Protein AF-A0A1X1Y9F7-F1 (afdb_monomer_lite)

pLDDT: mean 74.49, std 12.05, range [35.34, 87.75]

Secondary structure (DSSP, 8-state):
--------SSPP-HHHHHHH-SEEEEEETTEEEEEEEEEE---TT--TTEEEEEESS-EEEEEEETTEEEEEE--SS-HHHHHHHHHHHHHHHHT-

Organism: NCBI:txid487514

Structure (mmCIF, N/CA/C/O backbone):
data_AF-A0A1X1Y9F7-F1
#
_entry.id   AF-A0A1X1Y9F7-F1
#
loop_
_atom_site.group_PDB
_atom_site.id
_atom_site.type_symbol
_atom_site.label_atom_id
_atom_site.label_alt_id
_atom_site.label_comp_id
_atom_site.label_asym_id
_atom_site.label_entity_id
_atom_site.label_seq_id
_atom_site.pdbx_PDB_ins_code
_atom_site.Cartn_x
_atom_site.Cartn_y
_atom_site.Cartn_z
_atom_site.occupancy
_atom_site.B_iso_or_equiv
_atom_site.auth_seq_id
_atom_site.auth_comp_id
_atom_site.auth_asym_id
_atom_site.auth_atom_id
_atom_site.pdbx_PDB_model_num
ATOM 1 N N . MET A 1 1 ? -13.824 -9.891 -20.124 1.00 41.03 1 MET A N 1
ATOM 2 C CA . MET A 1 1 ? -13.063 -10.582 -19.066 1.00 41.03 1 MET A CA 1
ATOM 3 C C . MET A 1 1 ? -13.606 -10.038 -17.768 1.00 41.03 1 MET A C 1
ATOM 5 O O . MET A 1 1 ? -13.432 -8.852 -17.517 1.00 41.03 1 MET A O 1
ATOM 9 N N . ASP A 1 2 ? -14.366 -10.845 -17.041 1.00 35.34 2 ASP A N 1
ATOM 10 C CA . ASP A 1 2 ? -15.004 -10.404 -15.805 1.00 35.34 2 ASP A CA 1
ATOM 11 C C . ASP A 1 2 ? -13.995 -10.491 -14.659 1.00 35.34 2 ASP A C 1
ATOM 13 O O . ASP A 1 2 ? -13.356 -11.523 -14.449 1.00 35.34 2 ASP A O 1
ATOM 17 N N . VAL A 1 3 ? -13.798 -9.376 -13.954 1.00 42.88 3 VAL A N 1
ATOM 18 C CA . VAL A 1 3 ? -12.942 -9.318 -12.766 1.00 42.88 3 VAL A CA 1
ATOM 19 C C . VAL A 1 3 ? -13.830 -9.562 -11.552 1.00 42.88 3 VAL A C 1
ATOM 21 O O . VAL A 1 3 ? -14.654 -8.721 -11.197 1.00 42.88 3 VAL A O 1
ATOM 24 N N . HIS A 1 4 ? -13.666 -10.718 -10.914 1.00 40.25 4 HIS A N 1
ATOM 25 C CA . HIS A 1 4 ? -14.378 -11.055 -9.685 1.00 40.25 4 HIS A CA 1
ATOM 26 C C . HIS A 1 4 ? -13.572 -10.585 -8.467 1.00 40.25 4 HIS A C 1
ATOM 28 O O . HIS A 1 4 ? -12.515 -11.132 -8.159 1.00 40.25 4 HIS A O 1
ATOM 34 N N . LEU A 1 5 ? -14.079 -9.572 -7.763 1.00 45.56 5 LEU A N 1
ATOM 35 C CA . LEU A 1 5 ? -13.550 -9.120 -6.474 1.00 45.56 5 LEU A CA 1
ATOM 36 C C . LEU A 1 5 ? -14.265 -9.873 -5.347 1.00 45.56 5 LEU A C 1
ATOM 38 O O . LEU A 1 5 ? -15.458 -9.679 -5.126 1.00 45.56 5 LEU A O 1
ATOM 42 N N . THR A 1 6 ? -13.537 -10.734 -4.635 1.00 46.62 6 THR A N 1
ATOM 43 C CA . THR A 1 6 ? -14.057 -11.434 -3.451 1.00 46.62 6 THR A CA 1
ATOM 44 C C . THR A 1 6 ? -13.681 -10.643 -2.203 1.00 46.62 6 THR A C 1
ATOM 46 O O . THR A 1 6 ? -12.499 -10.467 -1.914 1.00 46.62 6 THR A O 1
ATOM 49 N N . VAL A 1 7 ? -14.681 -10.158 -1.464 1.00 49.97 7 VAL A N 1
ATOM 50 C CA . VAL A 1 7 ? -14.486 -9.483 -0.173 1.00 49.97 7 VAL A CA 1
ATOM 51 C C . VAL A 1 7 ? -14.664 -10.523 0.929 1.00 49.97 7 VAL A C 1
ATOM 53 O O . VAL A 1 7 ? -15.757 -11.051 1.111 1.00 49.97 7 VAL A O 1
ATOM 56 N N . THR A 1 8 ? -13.584 -10.839 1.637 1.00 59.16 8 THR A N 1
ATOM 57 C CA . THR A 1 8 ? -13.565 -11.811 2.742 1.00 59.16 8 THR A CA 1
ATOM 58 C C . THR A 1 8 ? -13.446 -11.078 4.083 1.00 59.16 8 THR A C 1
ATOM 60 O O . THR A 1 8 ? -12.888 -9.981 4.137 1.00 59.16 8 THR A O 1
ATOM 63 N N . SER A 1 9 ? -13.978 -11.662 5.164 1.00 59.84 9 SER A N 1
ATOM 64 C CA . SER A 1 9 ? -13.785 -11.152 6.532 1.00 59.84 9 SER A CA 1
ATOM 65 C C . SER A 1 9 ? -12.346 -11.313 7.017 1.00 59.84 9 SER A C 1
ATOM 67 O O . SER A 1 9 ? -11.881 -10.525 7.844 1.00 59.84 9 SER A O 1
ATOM 69 N N . ASP A 1 10 ? -11.645 -12.315 6.489 1.00 63.88 10 ASP A N 1
ATOM 70 C CA . ASP A 1 10 ? -10.235 -12.531 6.755 1.00 63.88 10 ASP A CA 1
ATOM 71 C C . ASP A 1 10 ? -9.434 -11.516 5.949 1.00 63.88 10 ASP A C 1
ATOM 73 O O . ASP A 1 10 ? -9.621 -11.347 4.736 1.00 63.88 10 ASP A O 1
ATOM 77 N N . ARG A 1 11 ? -8.556 -10.793 6.649 1.00 63.62 11 ARG A N 1
ATOM 78 C CA . ARG A 1 11 ? -7.679 -9.821 6.003 1.00 63.62 11 ARG A CA 1
ATOM 79 C C . ARG A 1 11 ? -6.768 -10.588 5.046 1.00 63.62 11 ARG A C 1
ATOM 81 O O . ARG A 1 11 ? -6.081 -11.498 5.509 1.00 63.62 11 ARG A O 1
ATOM 88 N N . PRO A 1 12 ? -6.744 -10.246 3.747 1.00 64.25 12 PRO A N 1
ATOM 89 C CA . PRO A 1 12 ? -5.805 -10.872 2.837 1.00 64.25 12 PRO A CA 1
ATOM 90 C C . PRO A 1 12 ? -4.392 -10.591 3.343 1.00 64.25 12 PRO A C 1
ATOM 92 O O . PRO A 1 12 ? -4.071 -9.454 3.697 1.00 64.25 12 PRO A O 1
ATOM 95 N N . ASP A 1 13 ? -3.561 -11.628 3.388 1.00 72.38 13 ASP A N 1
ATOM 96 C CA . ASP A 1 13 ? -2.137 -11.461 3.631 1.00 72.38 13 ASP A CA 1
ATOM 97 C C . ASP A 1 13 ? -1.543 -10.735 2.420 1.00 72.38 13 ASP A C 1
ATOM 99 O O . ASP A 1 13 ? -1.267 -11.324 1.370 1.00 72.38 13 ASP A O 1
ATOM 103 N N . ILE A 1 14 ? -1.415 -9.416 2.563 1.00 71.50 14 ILE A N 1
ATOM 104 C CA . ILE A 1 14 ? -0.919 -8.533 1.512 1.00 71.50 14 ILE A CA 1
ATOM 105 C C . ILE A 1 14 ? 0.507 -8.924 1.123 1.00 71.50 14 ILE A C 1
ATOM 107 O O . ILE A 1 14 ? 0.847 -8.824 -0.052 1.00 71.50 14 ILE A O 1
ATOM 111 N N . GLN A 1 15 ? 1.322 -9.427 2.052 1.00 70.88 15 GLN A N 1
ATOM 112 C CA . GLN A 1 15 ? 2.680 -9.853 1.734 1.00 70.88 15 GLN A CA 1
ATOM 113 C C . GLN A 1 15 ? 2.663 -11.106 0.857 1.00 70.88 15 GLN A C 1
ATOM 115 O O . GLN A 1 15 ? 3.358 -11.158 -0.157 1.00 70.88 15 GLN A O 1
ATOM 120 N N . THR A 1 16 ? 1.821 -12.089 1.186 1.00 75.19 16 THR A N 1
ATOM 121 C CA . THR A 1 16 ? 1.608 -13.271 0.335 1.00 75.19 16 THR A CA 1
ATOM 122 C C . THR A 1 16 ? 1.086 -12.877 -1.049 1.00 75.19 16 THR A C 1
ATOM 124 O O . THR A 1 16 ? 1.583 -13.379 -2.059 1.00 75.19 16 THR A O 1
ATOM 127 N N . LEU A 1 17 ? 0.145 -11.929 -1.123 1.00 73.12 17 LEU A N 1
ATOM 128 C CA . LEU A 1 17 ? -0.347 -11.409 -2.399 1.00 73.12 17 LEU A CA 1
ATOM 129 C C . LEU A 1 17 ? 0.785 -10.759 -3.205 1.00 73.12 17 LEU A C 1
ATOM 131 O O . LEU A 1 17 ? 0.959 -11.077 -4.379 1.00 73.12 17 LEU A O 1
ATOM 135 N N . LEU A 1 18 ? 1.592 -9.901 -2.583 1.00 73.75 18 LEU A N 1
ATOM 136 C CA . LEU A 1 18 ? 2.702 -9.233 -3.257 1.00 73.75 18 LEU A CA 1
ATOM 137 C C . LEU A 1 18 ? 3.773 -10.218 -3.720 1.00 73.75 18 LEU A C 1
ATOM 139 O O . LEU A 1 18 ? 4.281 -10.069 -4.825 1.00 73.75 18 LEU A O 1
ATOM 143 N N . ASN A 1 19 ? 4.062 -11.259 -2.938 1.00 73.56 19 ASN A N 1
ATOM 144 C CA . ASN A 1 19 ? 4.959 -12.344 -3.344 1.00 73.56 19 ASN A CA 1
ATOM 145 C C . ASN A 1 19 ? 4.453 -13.095 -4.586 1.00 73.56 19 ASN A C 1
ATOM 147 O O . ASN A 1 19 ? 5.258 -13.601 -5.364 1.00 73.56 19 ASN A O 1
ATOM 151 N N . SER A 1 20 ? 3.135 -13.151 -4.801 1.00 75.25 20 SER A N 1
ATOM 152 C CA . SER A 1 20 ? 2.545 -13.720 -6.020 1.00 75.25 20 SER A CA 1
ATOM 153 C C . SER A 1 20 ? 2.521 -12.742 -7.205 1.00 75.25 20 SER A C 1
ATOM 155 O O . SER A 1 20 ? 2.402 -13.160 -8.358 1.00 75.25 20 SER A O 1
ATOM 157 N N . CYS A 1 21 ? 2.663 -11.439 -6.947 1.00 69.44 21 CYS A N 1
ATOM 158 C CA . CYS A 1 21 ? 2.645 -10.391 -7.960 1.00 69.44 21 CYS A CA 1
ATOM 159 C C . CYS A 1 21 ? 4.071 -10.018 -8.395 1.00 69.44 21 CYS A C 1
ATOM 161 O O . CYS A 1 21 ? 4.726 -9.206 -7.756 1.00 69.44 21 CYS A O 1
ATOM 163 N N . GLY A 1 22 ? 4.542 -10.542 -9.531 1.00 69.69 22 GLY A N 1
ATOM 164 C CA . GLY A 1 22 ? 5.835 -10.125 -10.101 1.00 69.69 22 GLY A CA 1
ATOM 165 C C . GLY A 1 22 ? 5.798 -8.755 -10.799 1.00 69.69 22 GLY A C 1
ATOM 166 O O . GLY A 1 22 ? 6.746 -7.971 -10.734 1.00 69.69 22 GLY A O 1
ATOM 167 N N . THR A 1 23 ? 4.689 -8.438 -11.469 1.00 79.12 23 THR A N 1
ATOM 168 C CA . THR A 1 23 ? 4.496 -7.176 -12.198 1.00 79.12 23 THR A CA 1
ATOM 169 C C . THR A 1 23 ? 3.064 -6.695 -12.067 1.00 79.12 23 THR A C 1
ATOM 171 O O . THR A 1 23 ? 2.136 -7.498 -12.148 1.00 79.12 23 THR A O 1
ATOM 174 N N . VAL A 1 24 ? 2.882 -5.383 -11.942 1.00 74.81 24 VAL A N 1
ATOM 175 C CA . VAL A 1 24 ? 1.569 -4.733 -11.985 1.00 74.81 24 VAL A CA 1
ATOM 176 C C . VAL A 1 24 ? 1.564 -3.738 -13.133 1.00 74.81 24 VAL A C 1
ATOM 178 O O . VAL A 1 24 ? 2.452 -2.894 -13.230 1.00 74.81 24 VAL A O 1
ATOM 181 N N . THR A 1 25 ? 0.557 -3.822 -13.996 1.00 76.94 25 THR A N 1
ATOM 182 C CA . THR A 1 25 ? 0.348 -2.863 -15.085 1.00 76.94 25 THR A CA 1
ATOM 183 C C . THR A 1 25 ? -0.822 -1.959 -14.741 1.00 76.94 25 THR A C 1
ATOM 185 O O . THR A 1 25 ? -1.866 -2.427 -14.291 1.00 76.94 25 THR A O 1
ATOM 188 N N . GLY A 1 26 ? -0.658 -0.660 -14.962 1.00 75.44 26 GLY A N 1
ATOM 189 C CA . GLY A 1 26 ? -1.730 0.305 -14.786 1.00 75.44 26 GLY A CA 1
ATOM 190 C C . GLY A 1 26 ? -1.591 1.486 -15.729 1.00 75.44 26 GLY A C 1
ATOM 191 O O . GLY A 1 26 ? -0.515 1.798 -16.234 1.00 75.44 26 GLY A O 1
ATOM 192 N N . SER A 1 27 ? -2.712 2.148 -15.961 1.00 70.25 27 SER A N 1
ATOM 193 C CA . SER A 1 27 ? -2.815 3.354 -16.775 1.00 70.25 27 SER A CA 1
ATOM 194 C C . SER A 1 27 ? -3.711 4.354 -16.061 1.00 70.25 27 SER A C 1
ATOM 196 O O . SER A 1 27 ? -4.634 3.959 -15.346 1.00 70.25 27 SER A O 1
ATOM 198 N N . GLY A 1 28 ? -3.469 5.643 -16.275 1.00 72.06 28 GLY A N 1
ATOM 199 C CA . GLY A 1 28 ? -4.307 6.710 -15.737 1.00 72.06 28 GLY A CA 1
ATOM 200 C C . GLY A 1 28 ? -4.694 7.710 -16.823 1.00 72.06 28 GLY A C 1
ATOM 201 O O . GLY A 1 28 ? -4.080 7.721 -17.886 1.00 72.06 28 GLY A O 1
ATOM 202 N N . PRO A 1 29 ? -5.654 8.611 -16.559 1.00 76.25 29 PRO A N 1
ATOM 203 C CA . PRO A 1 29 ? -6.055 9.639 -17.524 1.00 76.25 29 PRO A CA 1
ATOM 204 C C . PRO A 1 29 ? -4.892 10.511 -18.027 1.00 76.25 29 PRO A C 1
ATOM 206 O O . PRO A 1 29 ? -4.952 11.040 -19.130 1.00 76.25 29 PRO A O 1
ATOM 209 N N . ALA A 1 30 ? -3.834 10.649 -17.220 1.00 75.00 30 ALA A N 1
ATOM 210 C CA . ALA A 1 30 ? -2.646 11.450 -17.516 1.00 75.00 30 ALA A CA 1
ATOM 211 C C . ALA A 1 30 ? -1.354 10.620 -17.649 1.00 75.00 30 ALA A C 1
ATOM 213 O O . ALA A 1 30 ? -0.272 11.194 -17.736 1.00 75.00 30 ALA A O 1
ATOM 214 N N . ILE A 1 31 ? -1.439 9.284 -17.615 1.00 69.75 31 ILE A N 1
ATOM 215 C CA . ILE A 1 31 ? -0.260 8.410 -17.596 1.00 69.75 31 ILE A CA 1
ATOM 216 C C . ILE A 1 31 ? -0.478 7.282 -18.609 1.00 69.75 31 ILE A C 1
ATOM 218 O O . ILE A 1 31 ? -1.477 6.563 -18.478 1.00 69.75 31 ILE A O 1
ATOM 222 N N . PRO A 1 32 ? 0.420 7.098 -19.601 1.00 78.00 32 PRO A N 1
ATOM 223 C CA . PRO A 1 32 ? 0.348 5.949 -20.501 1.00 78.00 32 PRO A CA 1
ATOM 224 C C . PRO A 1 32 ? 0.403 4.641 -19.702 1.00 78.00 32 PRO A C 1
ATOM 226 O O . PRO A 1 32 ? 0.727 4.642 -18.517 1.00 78.00 32 PRO A O 1
ATOM 229 N N . SER A 1 33 ? 0.080 3.513 -20.335 1.00 84.69 33 SER A N 1
ATOM 230 C CA . SER A 1 33 ? 0.214 2.210 -19.677 1.00 84.69 33 SER A CA 1
ATOM 231 C C . SER A 1 33 ? 1.653 2.014 -19.199 1.00 84.69 33 SER A C 1
ATOM 233 O O . SER A 1 33 ? 2.576 1.971 -20.012 1.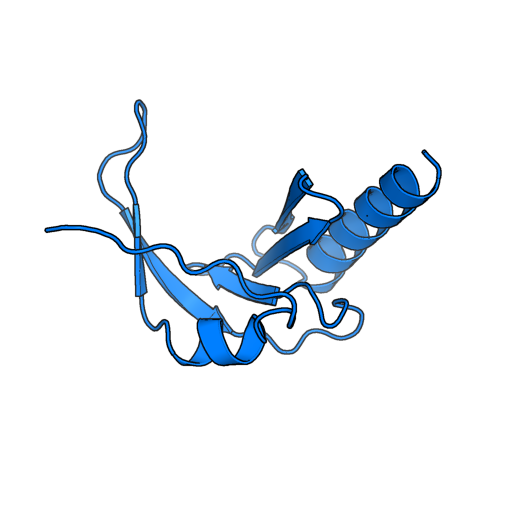00 84.69 33 SER A O 1
ATOM 235 N N . VAL A 1 34 ? 1.837 1.888 -17.887 1.00 79.69 34 VAL A N 1
ATOM 236 C CA . VAL A 1 34 ? 3.124 1.610 -17.250 1.00 79.69 34 VAL A CA 1
ATOM 237 C C . VAL A 1 34 ? 3.044 0.246 -16.585 1.00 79.69 34 VAL A C 1
ATOM 239 O O . VAL A 1 34 ? 2.053 -0.094 -15.939 1.00 79.69 34 VAL A O 1
ATOM 242 N N . THR A 1 35 ? 4.107 -0.535 -16.744 1.00 83.50 35 THR A N 1
ATOM 243 C CA . THR A 1 35 ? 4.319 -1.764 -15.984 1.00 83.50 35 THR A CA 1
ATOM 244 C C . THR A 1 35 ? 5.350 -1.483 -14.907 1.00 83.50 35 THR A C 1
ATOM 246 O O . THR A 1 35 ? 6.472 -1.083 -15.209 1.00 83.50 35 THR A O 1
ATOM 249 N N . TRP A 1 36 ? 4.968 -1.702 -13.654 1.00 78.44 36 TRP A N 1
ATOM 250 C CA . TRP A 1 36 ? 5.869 -1.655 -12.513 1.00 78.44 36 TRP A CA 1
ATOM 251 C C . TRP A 1 36 ? 6.273 -3.072 -12.130 1.00 78.44 36 TRP A C 1
ATOM 253 O O . TRP A 1 36 ? 5.421 -3.946 -11.947 1.00 78.44 36 TRP A O 1
ATOM 263 N N . HIS A 1 37 ? 7.576 -3.290 -11.970 1.00 83.31 37 HIS A N 1
ATOM 264 C CA . HIS A 1 37 ? 8.074 -4.471 -11.276 1.00 83.31 37 HIS A CA 1
ATOM 265 C C . HIS A 1 37 ? 7.830 -4.291 -9.786 1.00 83.31 37 HIS A C 1
ATOM 267 O O . HIS A 1 37 ? 8.206 -3.259 -9.225 1.00 83.31 37 HIS A O 1
ATOM 273 N N . ILE A 1 38 ? 7.172 -5.279 -9.184 1.00 83.38 38 ILE A N 1
ATOM 274 C CA . ILE A 1 38 ? 6.866 -5.289 -7.760 1.00 83.38 38 ILE A CA 1
ATOM 275 C C . ILE A 1 38 ? 7.822 -6.271 -7.106 1.00 83.38 38 ILE A C 1
ATOM 277 O O . ILE A 1 38 ? 7.839 -7.454 -7.439 1.00 83.38 38 ILE A O 1
ATOM 281 N N . LYS A 1 39 ? 8.625 -5.770 -6.174 1.00 86.19 39 LYS A N 1
ATOM 282 C CA . LYS A 1 39 ? 9.440 -6.607 -5.303 1.00 86.19 39 LYS A CA 1
ATO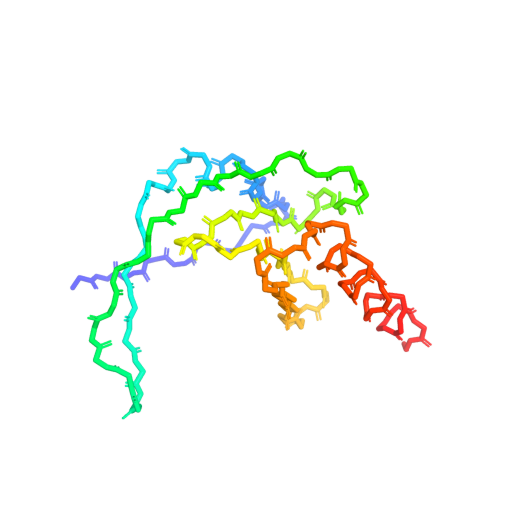M 283 C C . LYS A 1 39 ? 8.971 -6.391 -3.866 1.00 86.19 39 LYS A C 1
ATOM 285 O O . LYS A 1 39 ? 9.146 -5.288 -3.354 1.00 86.19 39 LYS A O 1
ATOM 290 N N . PRO A 1 40 ? 8.372 -7.397 -3.215 1.00 85.31 40 PRO A N 1
ATOM 291 C CA . PRO A 1 40 ? 7.980 -7.301 -1.814 1.00 85.31 40 PRO A CA 1
ATOM 292 C C . PRO A 1 40 ? 9.179 -6.925 -0.943 1.00 85.31 40 PRO A C 1
ATOM 294 O O . PRO A 1 40 ? 10.288 -7.425 -1.150 1.00 85.31 40 PRO A O 1
ATOM 297 N N . LEU A 1 41 ? 8.949 -6.040 0.020 1.00 84.62 41 LEU A N 1
ATOM 298 C CA . LEU A 1 41 ? 9.941 -5.633 1.007 1.00 84.62 41 LEU A CA 1
ATOM 299 C C . LEU A 1 41 ? 9.501 -6.127 2.380 1.00 84.62 41 LEU A C 1
ATOM 301 O O . LEU A 1 41 ? 8.319 -6.065 2.718 1.00 84.62 41 LEU A O 1
ATOM 305 N N . ASP A 1 42 ? 10.456 -6.615 3.162 1.00 83.50 42 ASP A N 1
ATOM 306 C CA . ASP A 1 42 ? 10.249 -6.939 4.570 1.00 83.50 42 ASP A CA 1
ATOM 307 C C . ASP A 1 42 ? 10.808 -5.789 5.409 1.00 83.50 42 ASP A C 1
ATOM 309 O O . ASP A 1 42 ? 12.010 -5.710 5.669 1.00 83.50 42 ASP A O 1
ATOM 313 N N . VAL A 1 43 ? 9.939 -4.829 5.736 1.00 81.94 43 VAL A N 1
ATOM 314 C CA . VAL A 1 43 ? 10.323 -3.609 6.453 1.00 81.94 43 VAL A CA 1
ATOM 315 C C . VAL A 1 43 ? 9.705 -3.623 7.844 1.00 81.94 43 VAL A C 1
ATOM 317 O O . VAL A 1 43 ? 8.485 -3.689 8.011 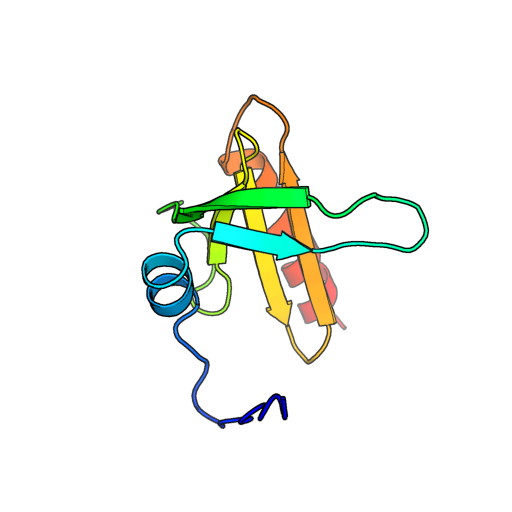1.00 81.94 43 VAL A O 1
ATOM 320 N N . ALA A 1 44 ? 10.555 -3.509 8.864 1.00 85.00 44 ALA A N 1
ATOM 321 C CA . ALA A 1 44 ? 10.113 -3.461 10.250 1.00 85.00 44 ALA A CA 1
ATOM 322 C C . ALA A 1 44 ? 9.149 -2.285 10.496 1.00 85.00 44 ALA A C 1
ATOM 324 O O . ALA A 1 44 ? 9.378 -1.160 10.051 1.00 85.00 44 ALA A O 1
ATOM 325 N N . GLY A 1 45 ? 8.079 -2.542 11.252 1.00 84.75 45 GLY A N 1
ATOM 326 C CA . GLY A 1 45 ? 7.085 -1.528 11.616 1.00 84.75 45 GLY A CA 1
ATOM 327 C C . GLY A 1 45 ? 5.943 -1.352 10.614 1.00 84.75 45 GLY A C 1
ATOM 328 O O . GLY A 1 45 ? 5.060 -0.533 10.868 1.00 84.75 45 GLY A O 1
ATOM 329 N N . VAL A 1 46 ? 5.915 -2.122 9.520 1.00 85.50 46 VAL A N 1
ATOM 330 C CA . VAL A 1 46 ? 4.728 -2.241 8.662 1.00 85.50 46 VAL A CA 1
ATOM 331 C C . VAL A 1 46 ? 3.662 -3.060 9.403 1.00 85.50 46 VAL A C 1
ATOM 333 O O . VAL A 1 46 ? 3.938 -4.183 9.830 1.00 85.50 46 VAL A O 1
ATOM 336 N N . PRO A 1 47 ? 2.439 -2.536 9.598 1.00 82.19 47 PRO A N 1
ATOM 337 C CA . PRO A 1 47 ? 1.362 -3.304 10.215 1.00 82.19 47 PRO A CA 1
ATOM 338 C C . PRO A 1 47 ? 0.983 -4.523 9.364 1.00 82.19 47 PRO A C 1
ATOM 340 O O . PRO A 1 47 ? 0.909 -4.408 8.149 1.00 82.19 47 PRO A O 1
ATOM 343 N N . GLY A 1 48 ? 0.612 -5.653 9.977 1.00 79.56 48 GLY A N 1
ATOM 344 C CA . GLY A 1 48 ? 0.279 -6.894 9.244 1.00 79.56 48 GLY A CA 1
ATOM 345 C C . GLY A 1 48 ? -0.956 -6.841 8.325 1.00 79.56 48 GLY A C 1
ATOM 346 O O . GLY A 1 48 ? -1.314 -7.840 7.717 1.00 79.56 48 GLY A O 1
ATOM 347 N N . TRP A 1 49 ? -1.643 -5.700 8.244 1.00 77.38 49 TRP A N 1
ATOM 348 C CA . TRP A 1 49 ? -2.737 -5.439 7.297 1.00 77.38 49 TRP A CA 1
ATOM 349 C C . TRP A 1 49 ? -2.308 -4.542 6.119 1.00 77.38 49 TRP A C 1
ATOM 351 O O . TRP A 1 49 ? -3.115 -4.254 5.235 1.00 77.38 49 TRP A O 1
ATOM 361 N N . ALA A 1 50 ? -1.060 -4.079 6.123 1.00 83.69 50 ALA A N 1
ATOM 362 C CA . ALA A 1 50 ? -0.427 -3.290 5.079 1.00 83.69 50 ALA A CA 1
ATOM 363 C C . ALA A 1 50 ? 0.666 -4.121 4.389 1.00 83.69 50 ALA A C 1
ATOM 365 O O . ALA A 1 50 ? 1.065 -5.175 4.879 1.00 83.69 50 ALA A O 1
ATOM 366 N N . GLY A 1 51 ? 1.141 -3.644 3.243 1.00 85.12 51 GLY A N 1
ATOM 367 C CA . GLY A 1 51 ? 2.259 -4.227 2.512 1.00 85.12 51 GLY A CA 1
ATOM 368 C C . GLY A 1 51 ? 3.313 -3.180 2.197 1.00 85.12 51 GLY A C 1
ATOM 369 O O . GLY A 1 51 ? 3.004 -1.992 2.061 1.00 85.12 51 GLY A O 1
ATOM 370 N N . ALA A 1 52 ? 4.552 -3.639 2.058 1.00 86.69 52 ALA A N 1
ATOM 371 C CA . ALA A 1 52 ? 5.653 -2.840 1.548 1.00 86.69 52 ALA A CA 1
ATOM 372 C C . ALA A 1 52 ? 6.225 -3.495 0.291 1.00 86.69 52 ALA A C 1
ATOM 374 O O . ALA A 1 52 ? 6.391 -4.713 0.223 1.00 86.69 52 ALA A O 1
ATOM 375 N N . ALA A 1 53 ? 6.521 -2.684 -0.718 1.00 86.94 53 ALA A N 1
ATOM 376 C CA . ALA A 1 53 ? 7.141 -3.153 -1.945 1.00 86.94 53 ALA A CA 1
ATOM 377 C C . ALA A 1 53 ? 8.019 -2.073 -2.573 1.00 86.94 53 ALA A C 1
ATOM 379 O O . ALA A 1 53 ? 7.711 -0.885 -2.507 1.00 86.94 53 ALA A O 1
ATOM 380 N N . ASP A 1 54 ? 9.081 -2.505 -3.239 1.00 84.50 54 ASP A N 1
ATOM 381 C CA . ASP A 1 54 ? 9.807 -1.699 -4.202 1.00 84.50 54 ASP A CA 1
ATOM 382 C C . ASP A 1 54 ? 9.037 -1.730 -5.529 1.00 84.50 54 ASP A C 1
ATOM 384 O O . ASP A 1 54 ? 8.813 -2.788 -6.126 1.00 84.50 54 ASP A O 1
ATOM 388 N N . MET A 1 55 ? 8.606 -0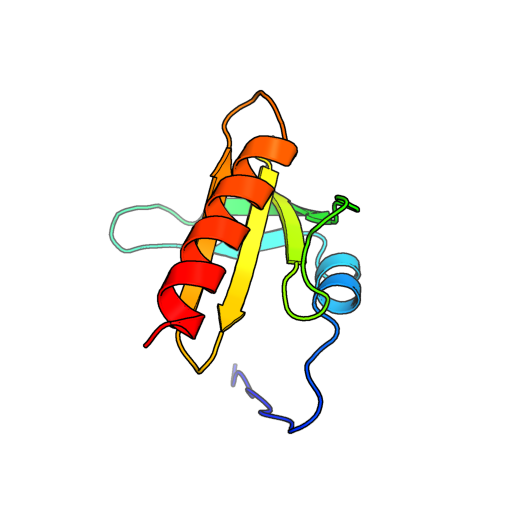.546 -5.959 1.00 80.75 55 MET A N 1
ATOM 389 C CA . MET A 1 55 ? 7.968 -0.287 -7.239 1.00 80.75 55 MET A CA 1
ATOM 390 C C . MET A 1 55 ? 8.961 0.410 -8.176 1.00 80.75 55 MET A C 1
ATOM 392 O O . MET A 1 55 ? 8.947 1.634 -8.326 1.00 80.75 55 MET A O 1
ATOM 396 N N . SER A 1 56 ? 9.795 -0.380 -8.858 1.00 76.94 56 SER A N 1
ATOM 397 C CA . SER A 1 56 ? 10.766 0.110 -9.859 1.00 76.94 56 SER A CA 1
ATOM 398 C C . SER A 1 56 ? 11.776 1.138 -9.314 1.00 76.94 56 SER A C 1
ATOM 400 O O . SER A 1 56 ? 11.995 2.187 -9.918 1.00 76.94 56 SER A O 1
ATOM 402 N N . GLY A 1 57 ? 12.388 0.832 -8.170 1.00 75.00 57 GLY A N 1
ATOM 403 C CA . GLY A 1 57 ? 13.383 1.655 -7.478 1.00 75.00 57 GLY A CA 1
ATOM 404 C C . GLY A 1 57 ? 12.799 2.624 -6.446 1.00 75.00 57 GLY A C 1
ATOM 405 O O . GLY A 1 57 ? 13.513 3.510 -5.982 1.00 75.00 57 GLY A O 1
ATOM 406 N N . ASN A 1 58 ? 11.513 2.491 -6.103 1.00 77.44 58 ASN A N 1
ATOM 407 C CA . ASN A 1 58 ? 10.832 3.354 -5.135 1.00 77.44 58 ASN A CA 1
ATOM 408 C C . ASN A 1 58 ? 10.123 2.501 -4.087 1.00 77.44 58 ASN A C 1
ATOM 410 O O . ASN A 1 58 ? 9.173 1.782 -4.408 1.00 77.44 58 ASN A O 1
ATOM 414 N N . ALA A 1 59 ? 10.541 2.619 -2.828 1.00 82.62 59 ALA A N 1
ATOM 415 C CA . ALA A 1 59 ? 9.858 1.952 -1.733 1.00 82.62 59 ALA A CA 1
ATOM 416 C C . ALA A 1 59 ? 8.475 2.582 -1.511 1.00 82.62 59 ALA A C 1
ATOM 418 O O . ALA A 1 59 ? 8.328 3.798 -1.347 1.00 82.62 59 ALA A O 1
ATOM 419 N N . ALA A 1 60 ? 7.454 1.734 -1.501 1.00 82.75 60 ALA A N 1
ATOM 420 C CA . ALA A 1 60 ? 6.077 2.100 -1.244 1.00 82.75 60 ALA A CA 1
ATOM 421 C C . ALA A 1 60 ? 5.524 1.266 -0.090 1.00 82.75 60 ALA A C 1
ATOM 423 O O . ALA A 1 60 ? 5.718 0.052 -0.049 1.00 82.75 60 ALA A O 1
ATOM 424 N N . VAL A 1 61 ? 4.787 1.916 0.809 1.00 85.50 61 VAL A N 1
ATOM 425 C CA . VAL A 1 61 ? 3.995 1.249 1.848 1.00 85.50 61 VAL A CA 1
ATOM 426 C C . VAL A 1 61 ? 2.540 1.599 1.611 1.00 85.50 61 VAL A C 1
ATOM 428 O O . VAL A 1 61 ? 2.197 2.768 1.415 1.00 85.50 61 VAL A O 1
ATOM 431 N N . PHE A 1 62 ? 1.676 0.595 1.585 1.00 84.94 62 PHE A N 1
ATOM 432 C CA . PHE A 1 62 ? 0.261 0.798 1.321 1.00 84.94 62 PHE A CA 1
ATOM 433 C C . PHE A 1 62 ? -0.611 -0.178 2.091 1.00 84.94 62 PHE A C 1
ATOM 435 O O . PHE A 1 62 ? -0.218 -1.292 2.424 1.00 84.94 62 PHE A O 1
ATOM 442 N N . GLY A 1 63 ? -1.837 0.242 2.354 1.00 80.62 63 GLY A N 1
ATOM 443 C CA . GLY A 1 63 ? -2.823 -0.574 3.036 1.00 80.62 63 GLY A CA 1
ATOM 444 C C . GLY A 1 63 ? -4.177 0.109 3.041 1.00 80.62 63 GLY A C 1
ATOM 445 O O . GLY A 1 63 ? -4.307 1.279 2.675 1.00 80.62 63 GLY A O 1
ATOM 446 N N . THR A 1 64 ? -5.192 -0.634 3.464 1.00 77.56 64 THR A N 1
ATOM 447 C CA . THR A 1 64 ? -6.543 -0.094 3.626 1.00 77.56 64 THR A CA 1
ATOM 448 C C . THR A 1 64 ? -6.918 -0.128 5.100 1.00 77.56 64 THR A C 1
ATOM 450 O O . THR A 1 64 ? -7.017 -1.202 5.690 1.00 77.56 64 THR A O 1
ATOM 453 N N . TYR A 1 65 ? -7.145 1.042 5.695 1.00 75.81 65 TYR A N 1
ATOM 454 C CA . TYR A 1 65 ? -7.580 1.176 7.084 1.00 75.81 65 TYR A CA 1
ATOM 455 C C . TYR A 1 65 ? -9.010 1.718 7.124 1.00 75.81 65 TYR A C 1
ATOM 457 O O . TYR A 1 65 ? -9.267 2.814 6.637 1.00 75.81 65 TYR A O 1
ATOM 465 N N . ARG A 1 66 ? -9.958 0.941 7.673 1.00 75.25 66 ARG A N 1
ATOM 466 C CA . ARG A 1 66 ? -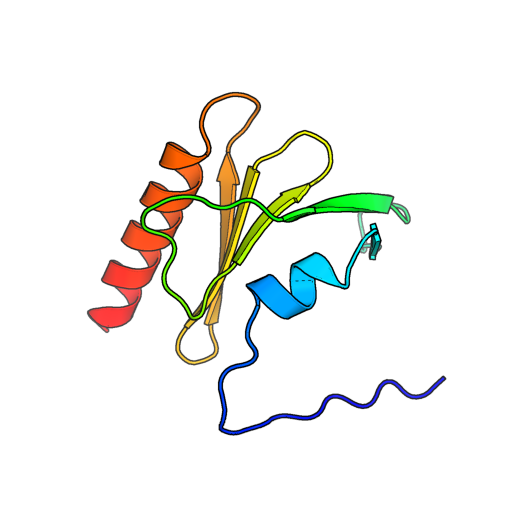11.393 1.304 7.767 1.00 75.25 66 ARG A CA 1
ATOM 467 C C . ARG A 1 66 ? -12.000 1.817 6.440 1.00 75.25 66 ARG A C 1
ATOM 469 O O . ARG A 1 66 ? -12.788 2.753 6.432 1.00 75.25 66 ARG A O 1
ATOM 476 N N . GLY A 1 67 ? -11.621 1.211 5.313 1.00 69.75 67 GLY A N 1
ATOM 477 C CA . GLY A 1 67 ? -12.107 1.597 3.979 1.00 69.75 67 GLY A CA 1
ATOM 478 C C . GLY A 1 67 ? -11.367 2.771 3.326 1.00 69.75 67 GLY A C 1
ATOM 479 O O . GLY A 1 67 ? -11.678 3.120 2.193 1.00 69.75 67 GLY A O 1
ATOM 480 N N . VAL A 1 68 ? -10.362 3.348 3.992 1.00 69.81 68 VAL A N 1
ATOM 481 C CA . VAL A 1 68 ? -9.499 4.395 3.432 1.00 69.81 68 VAL A CA 1
ATOM 482 C C . VAL A 1 68 ? -8.211 3.768 2.908 1.00 69.81 68 VAL A C 1
ATOM 484 O O . VAL A 1 68 ? -7.484 3.116 3.661 1.00 69.81 68 VAL A O 1
ATOM 487 N N . PHE A 1 69 ? -7.920 3.973 1.622 1.00 76.94 69 PHE A N 1
ATOM 488 C CA . PHE A 1 69 ? -6.646 3.580 1.022 1.00 76.94 69 PHE A CA 1
ATOM 489 C C . PHE A 1 69 ? -5.556 4.587 1.394 1.00 76.94 69 PHE A C 1
ATOM 491 O O . PHE A 1 69 ? -5.698 5.788 1.161 1.00 76.94 69 PHE A O 1
ATOM 498 N N . ILE A 1 70 ? -4.458 4.087 1.954 1.00 78.56 70 ILE A N 1
ATOM 499 C CA . ILE A 1 70 ? -3.298 4.880 2.355 1.00 78.56 70 ILE A CA 1
ATOM 500 C C . ILE A 1 70 ? -2.105 4.354 1.571 1.00 78.56 70 ILE A C 1
ATOM 502 O O . ILE A 1 70 ? -1.860 3.149 1.545 1.00 78.56 70 ILE A O 1
ATOM 506 N N . LYS A 1 71 ? -1.353 5.263 0.955 1.00 81.94 71 LYS A N 1
ATOM 507 C CA . LYS A 1 71 ? -0.091 4.965 0.282 1.00 81.94 71 LYS A CA 1
ATOM 508 C C . LYS A 1 71 ? 0.926 6.039 0.634 1.00 81.94 71 LYS A C 1
ATOM 510 O O . LYS A 1 71 ? 0.637 7.225 0.499 1.00 81.94 71 LYS A O 1
ATOM 515 N N . SER A 1 72 ? 2.117 5.618 1.029 1.00 81.56 72 SER A N 1
ATOM 516 C CA . SER A 1 72 ? 3.302 6.464 1.107 1.00 81.56 72 SER A CA 1
ATOM 517 C C . SER A 1 72 ? 4.358 5.936 0.140 1.00 81.56 72 SER A C 1
ATOM 519 O O . SER A 1 72 ? 4.439 4.739 -0.133 1.00 81.56 72 SER A O 1
ATOM 521 N N . THR A 1 73 ? 5.154 6.846 -0.408 1.00 73.69 73 THR A N 1
ATOM 522 C CA . THR A 1 73 ? 6.311 6.530 -1.248 1.00 73.69 73 THR A CA 1
ATOM 523 C C . THR A 1 73 ? 7.480 7.360 -0.759 1.00 73.69 73 THR A C 1
ATOM 525 O O . THR A 1 73 ? 7.322 8.570 -0.587 1.00 73.69 73 THR A O 1
ATOM 528 N N . SER A 1 74 ? 8.637 6.744 -0.553 1.00 66.19 74 SER A N 1
ATOM 529 C CA . SER A 1 74 ? 9.898 7.474 -0.420 1.00 66.19 74 SER A CA 1
ATOM 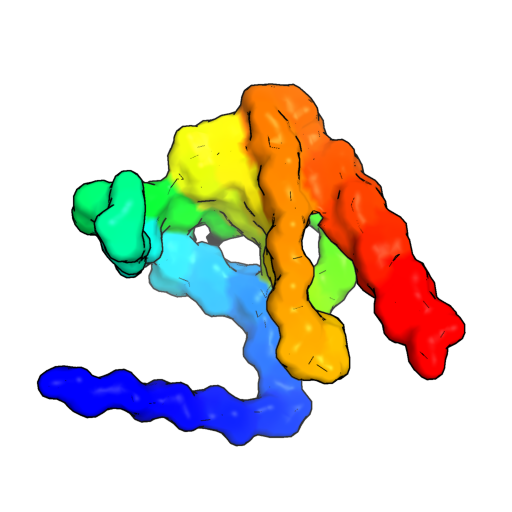530 C C . SER A 1 74 ? 10.607 7.492 -1.775 1.00 66.19 74 SER A C 1
ATOM 532 O O . SER A 1 74 ? 10.403 6.602 -2.601 1.00 66.19 74 SER A O 1
ATOM 534 N N . GLY A 1 75 ? 11.431 8.514 -2.020 1.00 60.41 75 GLY A N 1
ATOM 535 C CA . GLY A 1 75 ? 12.394 8.479 -3.125 1.00 60.41 75 GLY A CA 1
ATOM 536 C C . GLY A 1 75 ? 13.512 7.456 -2.869 1.00 60.41 75 GLY A C 1
ATOM 537 O O . GLY A 1 75 ? 13.372 6.569 -2.028 1.00 60.41 75 GLY A O 1
ATOM 538 N N . LEU A 1 76 ? 14.643 7.623 -3.564 1.00 45.19 76 LEU A N 1
ATOM 539 C CA . LEU A 1 76 ? 15.798 6.705 -3.561 1.00 45.19 76 LEU A CA 1
ATOM 540 C C . LEU A 1 76 ? 16.409 6.392 -2.181 1.00 45.19 76 LEU A C 1
ATOM 542 O O . LEU A 1 76 ? 17.177 5.441 -2.086 1.00 45.19 76 LEU A O 1
ATOM 546 N N . ASP A 1 77 ? 16.078 7.139 -1.124 1.00 49.91 77 ASP A N 1
ATOM 547 C CA . ASP A 1 77 ? 16.600 6.895 0.217 1.00 49.91 77 ASP A CA 1
ATOM 548 C C . ASP A 1 77 ? 15.492 6.697 1.265 1.00 49.91 77 ASP A C 1
ATOM 550 O O . ASP A 1 77 ? 14.752 7.614 1.615 1.00 49.91 77 ASP A O 1
ATOM 554 N N . ARG A 1 78 ? 15.513 5.465 1.796 1.00 64.19 78 ARG A N 1
ATOM 555 C CA . ARG A 1 78 ? 14.996 4.933 3.070 1.00 64.19 78 ARG A CA 1
ATOM 556 C C . ARG A 1 78 ? 13.515 4.568 3.144 1.00 64.19 78 ARG A C 1
ATOM 558 O O . ARG A 1 78 ? 12.653 5.346 3.534 1.00 64.19 78 ARG A O 1
ATOM 565 N N . GLU A 1 79 ? 13.292 3.268 2.962 1.00 64.69 79 GLU A N 1
ATOM 566 C CA . GLU A 1 79 ? 12.116 2.484 3.367 1.00 64.69 79 GLU A CA 1
ATOM 567 C C . GLU A 1 79 ? 11.533 2.910 4.733 1.00 64.69 79 GLU A C 1
ATOM 569 O O . GLU A 1 79 ? 10.316 2.960 4.909 1.00 64.69 79 GLU A O 1
ATOM 574 N N . THR A 1 80 ? 12.389 3.294 5.690 1.00 67.06 80 THR A N 1
ATOM 575 C CA . THR A 1 80 ? 11.995 3.805 7.013 1.00 67.06 80 THR A CA 1
ATOM 576 C C . THR A 1 80 ? 11.117 5.061 6.948 1.00 67.06 80 THR A C 1
ATOM 578 O O . THR A 1 80 ? 10.192 5.194 7.751 1.00 67.06 80 THR A O 1
ATOM 581 N N . ASP A 1 81 ? 11.353 5.967 5.996 1.00 77.38 81 ASP A N 1
ATOM 582 C CA . ASP A 1 81 ? 10.586 7.211 5.871 1.00 77.38 81 ASP A CA 1
ATOM 583 C C . ASP A 1 81 ? 9.177 6.936 5.341 1.00 77.38 81 ASP A C 1
ATOM 585 O O . ASP A 1 81 ? 8.199 7.482 5.858 1.00 77.38 81 ASP A O 1
ATOM 589 N N . ALA A 1 82 ? 9.050 6.022 4.372 1.00 77.38 82 ALA A N 1
ATOM 590 C CA . ALA A 1 82 ? 7.750 5.581 3.876 1.00 77.38 82 ALA A CA 1
ATOM 591 C C . ALA A 1 82 ? 6.925 4.919 4.993 1.00 77.38 82 ALA A C 1
ATOM 593 O O . ALA A 1 82 ? 5.746 5.253 5.156 1.00 77.38 82 ALA A O 1
ATOM 594 N N . VAL A 1 83 ? 7.540 4.049 5.806 1.00 83.62 83 VAL A N 1
ATOM 595 C CA . VAL A 1 83 ? 6.878 3.404 6.955 1.00 83.62 83 VAL A CA 1
ATOM 596 C C . VAL A 1 83 ? 6.461 4.427 8.006 1.00 83.62 83 VAL A C 1
ATOM 598 O O . VAL A 1 83 ? 5.332 4.379 8.492 1.00 83.62 83 VAL A O 1
ATOM 601 N N . LYS A 1 84 ? 7.333 5.384 8.338 1.00 83.81 84 LYS A N 1
ATOM 602 C CA . LYS A 1 84 ? 7.016 6.429 9.315 1.00 83.81 84 LYS A CA 1
ATOM 603 C C . LYS A 1 84 ? 5.828 7.273 8.862 1.00 83.81 84 LYS A C 1
ATOM 605 O O . LYS A 1 84 ? 4.863 7.403 9.608 1.00 83.81 84 LYS A O 1
ATOM 610 N N . VAL A 1 85 ? 5.864 7.792 7.631 1.00 83.50 85 VAL A N 1
ATOM 611 C CA . VAL A 1 85 ? 4.760 8.589 7.075 1.00 83.50 85 VAL A CA 1
ATOM 612 C C . VAL A 1 85 ? 3.467 7.780 7.071 1.00 83.50 85 VAL A C 1
ATOM 614 O O . VAL A 1 85 ? 2.426 8.303 7.459 1.00 83.50 85 VAL A O 1
ATOM 617 N N . PHE A 1 86 ? 3.525 6.507 6.673 1.00 85.94 86 PHE A N 1
ATOM 618 C CA . PHE A 1 86 ? 2.364 5.624 6.688 1.00 85.94 86 PHE A CA 1
ATOM 619 C C . PHE A 1 86 ? 1.775 5.494 8.097 1.00 85.94 86 PHE A C 1
ATOM 621 O O . PHE A 1 86 ? 0.595 5.781 8.303 1.00 85.94 86 PHE A O 1
ATOM 628 N N . ASN A 1 87 ? 2.605 5.136 9.076 1.00 86.81 87 ASN A N 1
ATOM 629 C CA . ASN A 1 87 ? 2.180 4.943 10.459 1.00 86.81 87 ASN A CA 1
ATOM 630 C C . ASN A 1 87 ? 1.640 6.234 11.093 1.00 86.81 87 ASN A C 1
ATOM 632 O O . ASN A 1 87 ? 0.631 6.184 11.797 1.00 86.81 87 ASN A O 1
ATOM 636 N N . ASP A 1 88 ? 2.226 7.393 10.784 1.00 87.50 88 ASP A N 1
ATOM 637 C CA . ASP A 1 88 ? 1.728 8.693 11.247 1.00 87.50 88 ASP A CA 1
ATOM 638 C C . ASP A 1 88 ? 0.317 8.992 10.706 1.00 87.50 88 ASP A C 1
ATOM 640 O O . ASP A 1 88 ? -0.525 9.529 11.429 1.00 87.50 88 ASP A O 1
ATOM 644 N N . GLN A 1 89 ? 0.021 8.643 9.446 1.00 86.19 89 GLN A N 1
ATOM 645 C CA . GLN A 1 89 ? -1.327 8.822 8.884 1.00 86.19 89 GLN A CA 1
ATOM 646 C C . GLN A 1 89 ? -2.333 7.832 9.473 1.00 86.19 89 GLN A C 1
ATOM 648 O O . GLN A 1 89 ? -3.463 8.211 9.779 1.00 86.19 89 GLN A O 1
ATOM 653 N N . VAL A 1 90 ? -1.922 6.583 9.692 1.00 86.12 90 VAL A N 1
ATOM 654 C CA . VAL A 1 90 ? -2.752 5.576 10.366 1.00 86.12 90 VAL A CA 1
ATOM 655 C C . VAL A 1 90 ? -3.115 6.025 11.778 1.00 86.12 90 VAL A C 1
ATOM 657 O O . VAL A 1 90 ? -4.278 5.937 12.163 1.00 86.12 90 VAL A O 1
ATOM 660 N N . ALA A 1 91 ? -2.147 6.543 12.538 1.00 87.75 91 ALA A N 1
ATOM 661 C CA . ALA A 1 91 ? -2.381 7.031 13.893 1.00 87.75 91 ALA A CA 1
ATOM 662 C C . ALA A 1 91 ? -3.393 8.187 13.918 1.00 87.75 91 ALA A C 1
ATOM 664 O O . ALA A 1 91 ? -4.296 8.196 14.752 1.00 87.75 91 ALA A O 1
ATOM 665 N N . LYS A 1 92 ? -3.298 9.125 12.965 1.00 84.44 92 LYS A N 1
ATOM 666 C CA . LYS A 1 92 ? -4.277 10.215 12.818 1.00 84.44 92 LYS A CA 1
ATOM 667 C C . LYS A 1 92 ? -5.679 9.695 12.510 1.00 84.44 92 LYS A C 1
ATOM 669 O O . LYS A 1 92 ? -6.636 10.184 13.093 1.00 84.44 92 LYS A O 1
ATOM 674 N N . LEU A 1 93 ? -5.804 8.697 11.633 1.00 80.44 93 LEU A N 1
ATOM 675 C CA . LEU A 1 93 ? -7.095 8.087 11.293 1.00 80.44 93 LEU A CA 1
ATOM 676 C C . LEU A 1 93 ? -7.698 7.278 12.446 1.00 80.44 93 LEU A C 1
ATOM 678 O O . LEU A 1 93 ? -8.915 7.201 12.560 1.00 80.44 93 LEU A O 1
ATOM 682 N N . ALA A 1 94 ? -6.870 6.669 13.294 1.00 82.19 94 ALA A N 1
ATOM 683 C CA . ALA A 1 94 ? -7.334 5.934 14.468 1.00 82.19 94 ALA A CA 1
ATOM 684 C C . ALA A 1 94 ? -7.867 6.851 15.586 1.00 82.19 94 ALA A C 1
ATOM 686 O O . ALA A 1 94 ? -8.603 6.379 16.450 1.00 82.19 94 ALA A O 1
ATOM 687 N N . ALA A 1 95 ? -7.492 8.134 15.574 1.00 81.19 95 ALA A N 1
ATOM 688 C CA . ALA A 1 95 ? -7.947 9.146 16.526 1.00 81.19 95 ALA A CA 1
ATOM 689 C C . ALA A 1 95 ? -9.293 9.802 16.148 1.00 81.19 95 ALA A C 1
ATOM 691 O O . ALA A 1 95 ? -9.772 10.659 16.891 1.00 81.19 95 ALA A O 1
ATOM 692 N N . VAL A 1 96 ? -9.878 9.414 15.007 1.00 71.50 96 VAL A N 1
ATOM 693 C CA . VAL A 1 96 ? -11.212 9.821 14.529 1.00 71.50 96 VAL A CA 1
ATOM 694 C C . VAL A 1 96 ? -12.225 8.713 14.812 1.00 71.50 96 VAL A C 1
ATOM 696 O O . VAL A 1 96 ? -13.334 9.064 15.262 1.00 71.50 96 VAL A O 1
#

Foldseek 3Di:
DDDDDDDDPDQPQVLVVLVVDQWDWDADPPGHIDIWGWAWDDDPQQPRQWTWTDTNQKIKIWGADPNDTDIFIDHNDDPPVNSVVRVVVVVVVVVD

Sequence (96 aa):
MDVHLTVTSDRPDIQTLLNSCGTVTGSGPAIPSVTWHIKPLDVAGVPGWAGAADMSGNAAVFGTYRGVFIKSTSGLDRETDAVKVFNDQVAKLAAV

Radius of gyration: 14.14 Å; chains: 1; bounding box: 32×25×37 Å